Protein AF-A0A067GYM4-F1 (afdb_monomer_lite)

Organism: Citrus sinensis (NCBI:txid2711)

Sequence (53 aa):
VGLLNVDGYYNSLLSFIDKAVDEGFIAPAARYIIVSAQTAHELICKLESKAVN

Foldseek 3Di:
DEDAQAPNPCVVVLVVVVVCCVVVVDPPVCNVVYDYDNDPVVRVVVVVVVVVD

pLDDT: mean 92.58, std 10.15, range [46.22, 98.19]

InterPro domains:
  IPR031100 LOG family [PF03641] (1-46)

Structure (mmCIF, N/CA/C/O backbone):
data_AF-A0A067GYM4-F1
#
_entry.id   AF-A0A067GYM4-F1
#
loop_
_atom_site.group_PDB
_atom_site.id
_atom_site.type_symbol
_atom_site.label_atom_id
_atom_site.label_alt_id
_atom_site.label_comp_id
_atom_site.label_asym_id
_atom_site.label_entity_id
_atom_site.label_seq_id
_atom_site.pdbx_PDB_ins_code
_atom_site.Cartn_x
_atom_site.Cartn_y
_atom_site.Cartn_z
_atom_site.occupancy
_atom_site.B_iso_or_equiv
_atom_site.auth_seq_id
_atom_site.auth_comp_id
_atom_site.auth_asym_id
_atom_site.auth_atom_id
_atom_site.pdbx_PD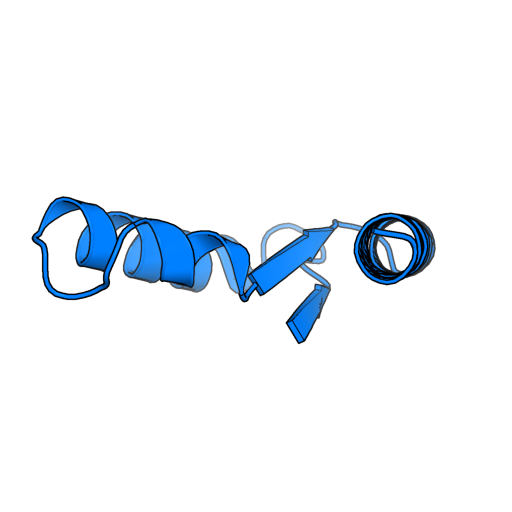B_model_num
ATOM 1 N N . VAL A 1 1 ? 6.337 3.447 4.718 1.00 91.56 1 VAL A N 1
ATOM 2 C CA . VAL A 1 1 ? 6.976 2.187 4.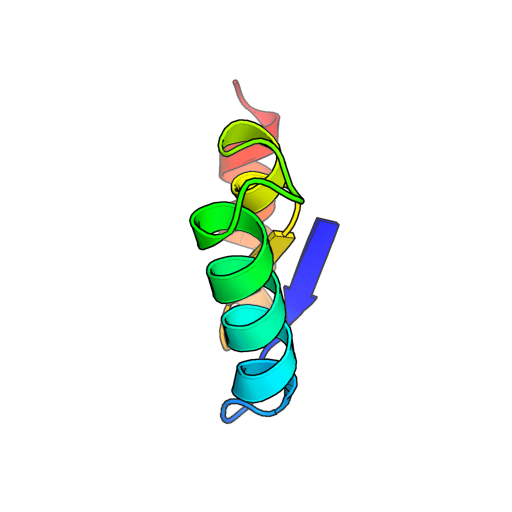265 1.00 91.56 1 VAL A CA 1
ATOM 3 C C . VAL A 1 1 ? 6.695 2.004 2.781 1.00 91.56 1 VAL A C 1
ATOM 5 O O . VAL A 1 1 ? 5.567 2.251 2.366 1.00 91.56 1 VAL A O 1
ATOM 8 N N . GLY A 1 2 ? 7.699 1.629 1.984 1.00 95.62 2 GLY A N 1
ATOM 9 C CA . GLY A 1 2 ? 7.520 1.308 0.564 1.00 95.62 2 GLY A CA 1
ATOM 10 C C . GLY A 1 2 ? 7.311 -0.189 0.338 1.00 95.62 2 GLY A C 1
ATOM 11 O O . GLY A 1 2 ? 8.004 -0.993 0.957 1.00 95.62 2 GLY A O 1
ATOM 12 N N . LEU A 1 3 ? 6.378 -0.556 -0.540 1.00 97.25 3 LEU A N 1
ATOM 13 C CA . LEU A 1 3 ? 6.069 -1.936 -0.911 1.00 97.25 3 LEU A CA 1
ATOM 14 C C . LEU A 1 3 ? 6.082 -2.090 -2.438 1.00 97.25 3 LEU A C 1
ATOM 16 O O . LEU A 1 3 ? 5.202 -1.583 -3.133 1.00 97.25 3 LEU A O 1
ATOM 20 N N . LEU A 1 4 ? 7.076 -2.804 -2.961 1.00 98.06 4 LEU A N 1
ATOM 21 C CA . LEU A 1 4 ? 7.171 -3.101 -4.387 1.00 98.06 4 LEU A CA 1
ATOM 22 C C . LEU A 1 4 ? 6.231 -4.267 -4.734 1.00 98.06 4 LEU A C 1
ATOM 24 O O . LEU A 1 4 ? 6.481 -5.407 -4.357 1.00 98.06 4 LEU A O 1
ATOM 28 N N . ASN A 1 5 ? 5.139 -3.972 -5.437 1.00 98.06 5 ASN A N 1
ATOM 29 C CA . ASN A 1 5 ? 4.074 -4.912 -5.777 1.00 98.06 5 ASN A CA 1
ATOM 30 C C . ASN A 1 5 ? 4.180 -5.370 -7.240 1.00 98.06 5 ASN A C 1
ATOM 32 O O . ASN A 1 5 ? 3.349 -5.001 -8.071 1.00 98.06 5 ASN A O 1
ATOM 36 N N . VAL A 1 6 ? 5.227 -6.142 -7.548 1.00 98.00 6 VAL A N 1
ATOM 37 C CA . VAL A 1 6 ? 5.449 -6.706 -8.892 1.00 98.00 6 VAL A CA 1
ATOM 38 C C . VAL A 1 6 ? 4.338 -7.699 -9.220 1.00 98.00 6 VAL A C 1
ATOM 40 O O . VAL A 1 6 ? 4.045 -8.578 -8.410 1.00 98.00 6 VAL A O 1
ATOM 43 N N . ASP A 1 7 ? 3.698 -7.520 -10.376 1.00 97.44 7 ASP A N 1
ATOM 44 C CA . ASP A 1 7 ? 2.619 -8.369 -10.902 1.00 97.44 7 ASP A CA 1
ATOM 45 C C . ASP A 1 7 ? 1.507 -8.692 -9.889 1.00 97.44 7 ASP A C 1
ATOM 47 O O . ASP A 1 7 ? 0.869 -9.743 -9.928 1.00 97.44 7 ASP A O 1
ATOM 51 N N . GLY A 1 8 ? 1.257 -7.770 -8.955 1.00 97.44 8 GLY A N 1
ATOM 52 C CA . GLY A 1 8 ? 0.200 -7.919 -7.960 1.00 97.44 8 GLY A CA 1
ATOM 53 C C . GLY A 1 8 ? 0.482 -8.943 -6.857 1.00 97.44 8 GLY A C 1
ATOM 54 O O . GLY A 1 8 ? -0.456 -9.330 -6.160 1.00 97.44 8 GLY A O 1
ATOM 55 N N . TYR A 1 9 ? 1.737 -9.360 -6.656 1.00 97.94 9 TYR A N 1
ATOM 56 C CA . TYR A 1 9 ? 2.131 -10.333 -5.627 1.00 97.94 9 TYR A CA 1
ATOM 57 C C . TYR A 1 9 ? 1.563 -10.021 -4.226 1.00 97.94 9 TYR A C 1
ATOM 59 O O . TYR A 1 9 ? 1.160 -10.920 -3.491 1.00 97.94 9 TYR A O 1
ATOM 67 N N . TYR A 1 10 ? 1.468 -8.740 -3.863 1.00 97.81 10 TYR A N 1
ATOM 68 C CA . TYR A 1 10 ? 0.954 -8.268 -2.576 1.00 97.81 10 TYR A CA 1
ATOM 69 C C . TYR A 1 10 ? -0.506 -7.791 -2.610 1.00 97.81 10 TYR A C 1
ATOM 71 O O . TYR A 1 10 ? -0.966 -7.203 -1.630 1.00 97.81 10 TYR A O 1
ATOM 79 N N . ASN A 1 11 ? -1.270 -8.039 -3.678 1.00 97.69 11 ASN A N 1
ATOM 80 C CA . ASN A 1 11 ? -2.669 -7.597 -3.760 1.00 97.69 11 ASN A CA 1
ATOM 81 C C . ASN A 1 11 ? -3.508 -8.124 -2.590 1.00 97.69 11 ASN A C 1
ATOM 83 O O . ASN A 1 11 ? -4.205 -7.347 -1.947 1.00 97.69 11 ASN A O 1
ATOM 87 N N . SER A 1 12 ? -3.370 -9.407 -2.245 1.00 98.12 12 SER A N 1
ATOM 88 C CA . SER A 1 12 ? -4.104 -10.002 -1.120 1.00 98.12 12 SER A CA 1
ATOM 89 C C . SER A 1 12 ? -3.774 -9.336 0.218 1.00 98.12 12 SER A C 1
ATOM 91 O O . SER A 1 12 ? -4.664 -9.130 1.039 1.00 98.12 12 SER A O 1
ATOM 93 N N . LEU A 1 13 ? -2.509 -8.957 0.433 1.00 96.06 13 LEU A N 1
ATOM 94 C CA . LEU A 1 13 ? -2.092 -8.225 1.631 1.00 96.06 13 LEU A CA 1
ATOM 95 C C . LEU A 1 13 ? -2.711 -6.823 1.664 1.00 96.06 13 LEU A C 1
ATOM 97 O O . LEU A 1 13 ? -3.224 -6.404 2.697 1.00 96.06 13 LEU A O 1
ATOM 101 N N . LEU A 1 14 ? -2.678 -6.101 0.542 1.00 96.06 14 LEU A N 1
ATOM 102 C CA . LEU A 1 14 ? -3.260 -4.763 0.448 1.00 96.06 14 LEU A 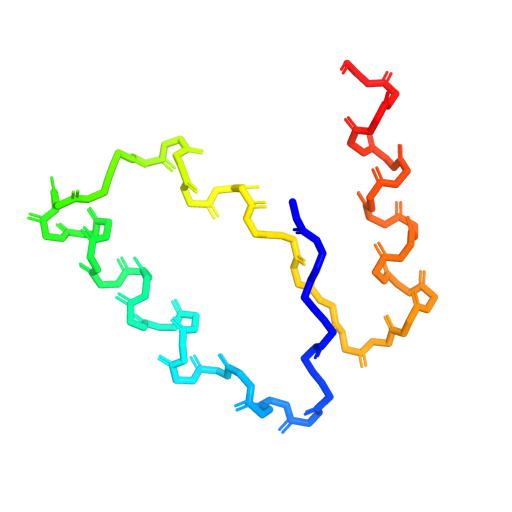CA 1
ATOM 103 C C . LEU A 1 14 ? -4.775 -4.799 0.689 1.00 96.06 14 LEU A C 1
ATOM 105 O O . LEU A 1 14 ? -5.263 -4.030 1.512 1.00 96.06 14 LEU A O 1
ATOM 109 N N . SER A 1 15 ? -5.486 -5.751 0.078 1.00 96.81 15 SER A N 1
ATOM 110 C CA . SER A 1 15 ? -6.927 -5.940 0.285 1.00 96.81 15 SER A CA 1
ATOM 111 C C . SER A 1 15 ? -7.278 -6.348 1.716 1.00 96.81 15 SER A C 1
ATOM 113 O O . SER A 1 15 ? -8.308 -5.930 2.236 1.00 96.81 15 SER A O 1
ATOM 115 N N . PHE A 1 16 ? -6.431 -7.141 2.379 1.00 95.69 16 PHE A N 1
ATOM 116 C CA . PHE A 1 16 ? -6.611 -7.454 3.797 1.00 95.69 16 PHE A CA 1
ATOM 117 C C . PHE A 1 16 ? -6.527 -6.193 4.669 1.00 95.69 16 PHE A C 1
ATOM 119 O O . PHE A 1 16 ? -7.344 -6.011 5.568 1.00 95.69 16 PHE A O 1
ATOM 126 N N . ILE A 1 17 ? -5.575 -5.301 4.379 1.00 95.00 17 ILE A N 1
ATOM 127 C CA . ILE A 1 17 ?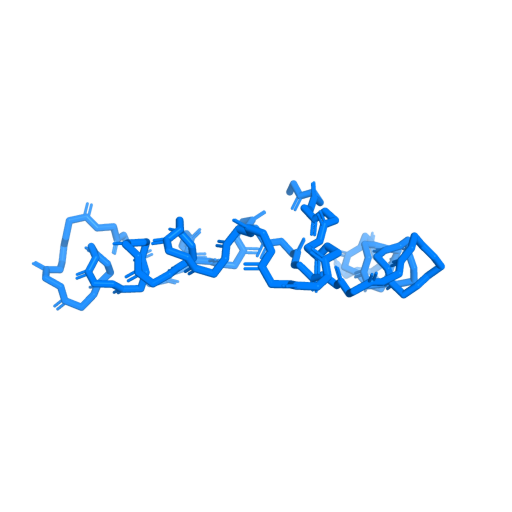 -5.433 -4.033 5.103 1.00 95.00 17 ILE A CA 1
ATOM 128 C C . ILE A 1 17 ? -6.617 -3.106 4.813 1.00 95.00 17 ILE A C 1
ATOM 130 O O . ILE A 1 17 ? -7.132 -2.506 5.751 1.00 95.00 17 ILE A O 1
ATOM 134 N N . ASP A 1 18 ? -7.065 -3.008 3.555 1.00 95.19 18 ASP A N 1
ATOM 135 C CA . ASP A 1 18 ? -8.273 -2.250 3.189 1.00 95.19 18 ASP A CA 1
ATOM 136 C C . ASP A 1 18 ? -9.476 -2.719 4.019 1.00 95.19 18 ASP A C 1
ATOM 138 O O . ASP A 1 18 ? -10.121 -1.923 4.694 1.00 95.19 18 ASP A O 1
ATOM 142 N N . LYS A 1 19 ? -9.695 -4.036 4.085 1.00 97.12 19 LYS A N 1
ATOM 143 C CA . LYS A 1 19 ? -10.779 -4.621 4.878 1.00 97.12 19 LYS A CA 1
ATOM 144 C C . LYS A 1 19 ? -10.660 -4.317 6.375 1.00 97.12 19 LYS A C 1
ATOM 146 O O . LYS A 1 19 ? -11.656 -4.000 7.013 1.00 97.12 19 LYS A O 1
ATOM 151 N N . ALA A 1 20 ? -9.457 -4.384 6.941 1.00 96.38 20 ALA A N 1
ATOM 152 C CA . ALA A 1 20 ? -9.239 -4.061 8.350 1.00 96.38 20 ALA A CA 1
ATOM 153 C C . ALA A 1 20 ? -9.481 -2.570 8.665 1.00 96.38 20 ALA A C 1
ATOM 155 O O . ALA A 1 20 ? -9.846 -2.232 9.792 1.00 96.38 20 ALA A O 1
ATOM 156 N N . VAL A 1 21 ? -9.292 -1.677 7.687 1.00 96.00 21 VAL A N 1
ATOM 157 C CA . VAL A 1 21 ? -9.675 -0.261 7.800 1.00 96.00 21 VAL A CA 1
ATOM 158 C C . VAL A 1 21 ? -11.194 -0.117 7.765 1.00 96.00 21 VAL A C 1
ATOM 160 O O . VAL A 1 21 ? -11.751 0.544 8.639 1.00 96.00 21 VAL A O 1
ATOM 163 N N . ASP A 1 22 ? -11.863 -0.772 6.815 1.00 96.94 22 ASP A N 1
ATOM 164 C CA . ASP A 1 22 ? -13.325 -0.730 6.669 1.00 96.94 22 ASP A CA 1
ATOM 165 C C . ASP A 1 22 ? -14.054 -1.280 7.906 1.00 96.94 22 ASP A C 1
ATOM 167 O O . ASP A 1 22 ? -15.081 -0.750 8.324 1.00 96.94 22 ASP A O 1
ATOM 171 N N . GLU A 1 23 ? -13.498 -2.320 8.531 1.00 97.94 23 GLU A N 1
ATOM 172 C CA . GLU A 1 23 ? -14.015 -2.915 9.769 1.00 97.94 23 GLU A CA 1
ATOM 173 C C . GLU A 1 23 ? -13.670 -2.096 11.031 1.00 97.94 23 GLU A C 1
ATOM 175 O O . GLU A 1 23 ? -14.114 -2.426 12.130 1.00 97.94 23 GLU A O 1
ATOM 180 N N . GLY A 1 24 ? -12.892 -1.016 10.897 1.00 96.50 24 GLY A N 1
ATOM 181 C CA . GLY A 1 24 ? -12.521 -0.127 12.000 1.00 96.50 24 GLY A CA 1
ATOM 182 C C . GLY A 1 24 ? -11.404 -0.652 12.908 1.00 96.50 24 GLY A C 1
ATOM 183 O O . GLY A 1 24 ? -11.101 -0.023 13.922 1.00 96.50 24 GLY A O 1
ATOM 184 N N . PHE A 1 25 ? -10.756 -1.766 12.552 1.00 96.31 25 PHE A N 1
ATOM 185 C CA . PHE A 1 25 ? -9.592 -2.292 13.276 1.00 96.31 25 PHE A CA 1
ATOM 186 C C . PHE A 1 25 ? -8.331 -1.446 13.058 1.00 96.31 25 PHE A C 1
ATOM 188 O O . PHE A 1 25 ? -7.453 -1.405 13.921 1.00 96.31 25 PHE A O 1
ATOM 195 N N . ILE A 1 26 ? -8.231 -0.768 11.912 1.00 95.06 26 ILE A N 1
ATOM 196 C CA . ILE A 1 26 ? -7.129 0.130 11.563 1.00 95.06 26 ILE A CA 1
ATOM 197 C C . ILE A 1 26 ? -7.687 1.534 11.326 1.00 95.06 26 ILE A C 1
ATOM 199 O O . ILE A 1 26 ? -8.626 1.725 10.559 1.00 95.06 26 ILE A O 1
ATOM 203 N N . ALA A 1 27 ? -7.075 2.545 11.949 1.00 95.19 27 ALA A N 1
ATOM 204 C CA . ALA A 1 27 ? -7.451 3.935 11.715 1.00 95.19 27 ALA A CA 1
ATOM 205 C C . ALA A 1 27 ? -7.271 4.309 10.226 1.00 95.19 27 ALA A C 1
ATOM 207 O O . ALA A 1 27 ? -6.217 4.004 9.661 1.00 95.19 27 ALA A O 1
ATOM 208 N N . PRO A 1 28 ? -8.202 5.052 9.595 1.00 93.06 28 PRO A N 1
ATOM 209 C CA . PRO A 1 28 ? -8.109 5.393 8.170 1.00 93.06 28 PRO A CA 1
ATOM 210 C C . PRO A 1 28 ? -6.783 6.056 7.769 1.00 93.06 28 PRO A C 1
ATOM 212 O O . PRO A 1 28 ? -6.223 5.766 6.714 1.00 93.06 28 PRO A O 1
ATOM 215 N N . ALA A 1 29 ? -6.217 6.893 8.645 1.00 89.19 29 ALA A N 1
ATOM 216 C CA . ALA A 1 29 ? -4.922 7.534 8.417 1.00 89.19 29 ALA A CA 1
ATOM 217 C C . ALA A 1 29 ? -3.755 6.530 8.317 1.00 89.19 29 ALA A C 1
ATOM 219 O O . ALA A 1 29 ? -2.805 6.755 7.565 1.00 89.19 29 ALA A O 1
ATOM 220 N N . ALA A 1 30 ? -3.830 5.400 9.026 1.00 88.06 30 ALA A N 1
ATOM 221 C CA . ALA A 1 30 ? -2.792 4.375 9.021 1.00 88.06 30 ALA A CA 1
ATOM 222 C C . ALA A 1 30 ? -2.742 3.587 7.698 1.00 88.06 30 ALA A C 1
ATOM 224 O O . ALA A 1 30 ? -1.707 3.002 7.375 1.00 88.06 30 ALA A O 1
ATOM 225 N N . ARG A 1 31 ? -3.792 3.636 6.864 1.00 87.38 31 ARG A N 1
ATOM 226 C CA . ARG A 1 31 ? -3.784 2.999 5.537 1.00 87.38 31 ARG A CA 1
ATOM 227 C C . ARG A 1 31 ? -2.684 3.531 4.618 1.00 87.38 31 ARG A C 1
ATOM 229 O O . ARG A 1 31 ? -2.132 2.792 3.798 1.00 87.38 31 ARG A O 1
ATOM 236 N N . TYR A 1 32 ? -2.353 4.811 4.768 1.00 85.31 32 TYR A N 1
ATOM 237 C CA . TYR A 1 32 ? -1.363 5.508 3.950 1.00 85.31 32 TYR A CA 1
ATOM 238 C C . TYR A 1 32 ? 0.089 5.260 4.384 1.00 85.31 32 TYR A C 1
ATOM 240 O O . TYR A 1 32 ? 1.004 5.774 3.731 1.00 85.31 32 TYR A O 1
ATOM 248 N N . ILE A 1 33 ? 0.306 4.470 5.449 1.00 87.25 33 ILE A N 1
ATOM 249 C CA . ILE A 1 33 ? 1.638 4.047 5.914 1.00 87.25 33 ILE A CA 1
ATOM 250 C C . ILE A 1 33 ? 2.337 3.195 4.848 1.00 87.25 33 ILE A C 1
ATOM 252 O O . ILE A 1 33 ? 3.563 3.269 4.712 1.00 87.25 33 ILE A O 1
ATOM 256 N N . ILE A 1 34 ? 1.574 2.418 4.075 1.00 92.69 34 ILE A N 1
ATOM 257 C CA . ILE A 1 34 ? 2.091 1.626 2.959 1.00 92.69 34 ILE A CA 1
ATOM 258 C C . ILE A 1 34 ? 1.892 2.398 1.658 1.00 92.69 34 ILE A C 1
ATOM 260 O O . ILE A 1 34 ? 0.770 2.663 1.229 1.00 92.69 34 ILE A O 1
ATOM 264 N N . VAL A 1 35 ? 3.008 2.719 1.010 1.00 94.94 35 VAL A N 1
ATOM 265 C CA . VAL A 1 35 ? 3.055 3.213 -0.365 1.00 94.94 35 VAL A CA 1
ATOM 266 C C . VAL A 1 35 ? 3.411 2.033 -1.255 1.00 94.94 35 VAL A C 1
ATOM 268 O O . VAL A 1 35 ? 4.480 1.452 -1.076 1.00 94.94 35 VAL A O 1
ATOM 271 N N . SER A 1 36 ? 2.539 1.674 -2.197 1.00 96.25 36 SER A N 1
ATOM 272 C CA . SER A 1 36 ? 2.820 0.623 -3.177 1.00 96.25 36 SER A CA 1
ATOM 273 C C . SER A 1 36 ? 2.961 1.155 -4.602 1.00 96.25 36 SER A C 1
ATOM 275 O O . SER A 1 36 ? 2.411 2.199 -4.980 1.00 96.25 36 SER A O 1
ATOM 277 N N . ALA A 1 37 ? 3.744 0.425 -5.388 1.00 97.94 37 ALA A N 1
ATOM 278 C CA . ALA A 1 37 ? 4.029 0.697 -6.790 1.00 97.94 37 ALA A CA 1
ATOM 279 C C . ALA A 1 37 ? 4.428 -0.602 -7.498 1.00 97.94 37 ALA A C 1
ATOM 281 O O . ALA A 1 37 ? 4.865 -1.545 -6.836 1.00 97.94 37 ALA A O 1
ATOM 282 N N . GLN A 1 38 ? 4.290 -0.652 -8.824 1.00 97.94 38 GLN A N 1
ATOM 283 C CA . GLN A 1 38 ? 4.621 -1.858 -9.597 1.00 97.94 38 GLN A CA 1
ATOM 284 C C . GLN A 1 38 ? 6.101 -1.925 -9.976 1.00 97.94 38 GLN A C 1
ATOM 286 O O . GLN A 1 38 ? 6.637 -3.003 -10.216 1.00 97.94 38 GLN A O 1
ATOM 291 N N . THR A 1 39 ? 6.781 -0.777 -9.999 1.00 98.19 39 THR A N 1
ATOM 292 C CA . THR A 1 39 ? 8.204 -0.689 -10.340 1.00 98.19 39 THR A CA 1
ATOM 293 C C . THR A 1 39 ? 8.993 0.004 -9.238 1.00 98.19 39 THR A C 1
ATOM 295 O O . THR A 1 39 ? 8.466 0.837 -8.497 1.00 98.19 39 THR A O 1
ATOM 298 N N . ALA A 1 40 ? 10.284 -0.324 -9.137 1.00 97.75 40 ALA A N 1
ATOM 299 C CA . ALA A 1 40 ? 11.172 0.301 -8.160 1.00 97.75 40 ALA A CA 1
ATOM 300 C C . ALA A 1 40 ? 11.273 1.821 -8.374 1.00 97.75 40 ALA A C 1
ATOM 302 O O . ALA A 1 40 ? 11.201 2.576 -7.409 1.00 97.75 40 ALA A O 1
ATOM 303 N N . HIS A 1 41 ? 11.365 2.269 -9.631 1.00 97.69 41 HIS A N 1
ATOM 304 C CA . HIS A 1 41 ? 11.406 3.692 -9.973 1.00 97.69 41 HIS A CA 1
ATOM 305 C C . HIS A 1 41 ? 10.160 4.428 -9.465 1.00 97.69 41 HIS A C 1
ATOM 307 O O . HIS A 1 41 ? 10.265 5.421 -8.753 1.00 97.69 41 HIS A O 1
ATOM 313 N N . GLU A 1 42 ? 8.968 3.918 -9.783 1.00 97.94 42 GLU A N 1
ATOM 314 C CA . GLU A 1 42 ? 7.708 4.505 -9.320 1.00 97.94 42 GLU A CA 1
ATOM 315 C C . GLU A 1 42 ? 7.619 4.525 -7.785 1.00 97.94 42 GLU A C 1
ATOM 317 O O . GLU A 1 42 ? 7.146 5.506 -7.206 1.00 97.94 42 GLU A O 1
ATOM 322 N N . LEU A 1 43 ? 8.101 3.469 -7.117 1.00 97.31 43 LEU A N 1
ATOM 323 C CA . LEU A 1 43 ? 8.105 3.396 -5.659 1.00 97.31 43 LEU A CA 1
ATOM 324 C C . LEU A 1 43 ? 8.961 4.502 -5.038 1.00 97.31 43 LEU A C 1
ATOM 326 O O . LEU A 1 43 ? 8.504 5.175 -4.115 1.00 97.31 43 LEU A O 1
ATOM 330 N N . ILE A 1 44 ? 10.179 4.697 -5.547 1.00 96.44 44 ILE A N 1
ATOM 331 C CA . ILE A 1 44 ? 11.097 5.725 -5.050 1.00 96.44 44 ILE A CA 1
ATOM 332 C C . ILE A 1 44 ? 10.522 7.121 -5.293 1.00 96.44 44 ILE A C 1
ATOM 334 O O . ILE A 1 44 ? 10.414 7.885 -4.337 1.00 96.44 44 ILE A O 1
ATOM 338 N N . CYS A 1 45 ? 10.022 7.420 -6.499 1.00 96.38 45 CYS A N 1
ATOM 339 C CA . CYS A 1 45 ? 9.400 8.719 -6.782 1.00 96.38 45 CYS A CA 1
ATOM 340 C C . CYS A 1 45 ? 8.221 9.026 -5.840 1.00 96.38 45 CYS A C 1
ATOM 342 O O . CYS A 1 45 ? 8.079 10.148 -5.351 1.00 96.38 45 CYS A O 1
ATOM 344 N N . LYS A 1 46 ? 7.371 8.030 -5.545 1.00 94.19 46 LYS A N 1
ATOM 345 C CA . LYS A 1 46 ? 6.249 8.192 -4.604 1.00 94.19 46 LYS A CA 1
ATOM 346 C C . LYS A 1 46 ? 6.716 8.425 -3.166 1.00 94.19 46 LYS A C 1
ATOM 348 O O . LYS A 1 46 ? 6.067 9.170 -2.435 1.00 94.19 46 LYS A O 1
ATOM 353 N N . LEU A 1 47 ? 7.798 7.775 -2.740 1.00 93.62 47 LEU A N 1
ATOM 354 C CA . LEU A 1 47 ? 8.357 7.958 -1.398 1.00 93.62 47 LEU A CA 1
ATOM 355 C C . LEU A 1 47 ? 9.006 9.336 -1.242 1.00 93.62 47 LEU A C 1
ATOM 357 O O . LEU A 1 47 ? 8.765 9.998 -0.236 1.00 93.62 47 LEU A O 1
ATOM 361 N N . GLU A 1 48 ? 9.755 9.795 -2.243 1.00 93.00 48 GLU A N 1
ATOM 362 C CA . GLU A 1 48 ? 10.365 11.129 -2.262 1.00 93.00 48 GLU A CA 1
ATOM 363 C C . GLU A 1 48 ? 9.302 12.233 -2.233 1.00 93.00 48 GLU A C 1
ATOM 365 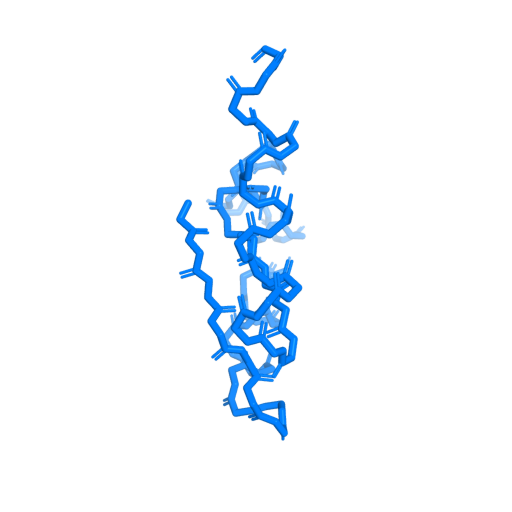O O . GLU A 1 48 ? 9.386 13.139 -1.410 1.00 93.00 48 GLU A O 1
ATOM 370 N N . SER A 1 49 ? 8.233 12.111 -3.031 1.00 86.69 49 SER A N 1
ATOM 371 C CA . SER A 1 49 ? 7.098 13.050 -3.004 1.00 86.69 49 SER A CA 1
ATOM 372 C C . SER A 1 49 ? 6.456 13.188 -1.617 1.00 86.69 49 SER A C 1
ATOM 374 O O . SER A 1 49 ? 5.954 14.262 -1.281 1.00 86.69 49 SER A O 1
ATOM 376 N N . LYS A 1 50 ? 6.461 12.122 -0.808 1.00 71.31 50 LYS A N 1
ATOM 377 C CA . LYS A 1 50 ? 5.933 12.151 0.562 1.00 71.31 50 LYS A CA 1
ATOM 378 C C . LYS A 1 50 ? 6.920 12.692 1.594 1.00 71.31 50 LYS A C 1
ATOM 380 O O . LYS A 1 50 ? 6.470 13.125 2.643 1.00 71.31 50 LYS A O 1
ATOM 385 N N . ALA A 1 51 ? 8.224 12.655 1.325 1.00 64.44 51 ALA A N 1
ATOM 386 C CA . ALA A 1 51 ? 9.247 13.175 2.233 1.00 64.44 51 ALA A CA 1
ATOM 387 C C . ALA A 1 51 ? 9.393 14.708 2.168 1.00 64.44 51 ALA A C 1
ATOM 389 O O . ALA A 1 51 ? 10.035 15.294 3.034 1.00 64.44 51 ALA A O 1
ATOM 390 N N . VAL A 1 52 ? 8.820 15.350 1.143 1.00 58.41 52 VAL A N 1
ATOM 391 C CA . VAL A 1 52 ? 8.946 16.796 0.876 1.00 58.41 52 VAL A CA 1
ATOM 392 C C . VAL A 1 52 ? 7.770 17.619 1.452 1.00 58.41 52 VAL A C 1
ATOM 394 O O . VAL A 1 52 ? 7.715 18.825 1.238 1.00 58.41 52 VAL A O 1
ATOM 397 N N . ASN A 1 53 ? 6.854 17.012 2.220 1.00 46.22 53 ASN A N 1
ATOM 398 C CA . ASN A 1 53 ? 5.777 17.719 2.936 1.00 46.22 53 ASN A CA 1
ATOM 399 C C . ASN A 1 53 ? 5.855 17.512 4.448 1.00 46.22 53 ASN A C 1
ATOM 401 O O . ASN A 1 53 ? 6.097 16.355 4.861 1.00 46.22 53 ASN A O 1
#
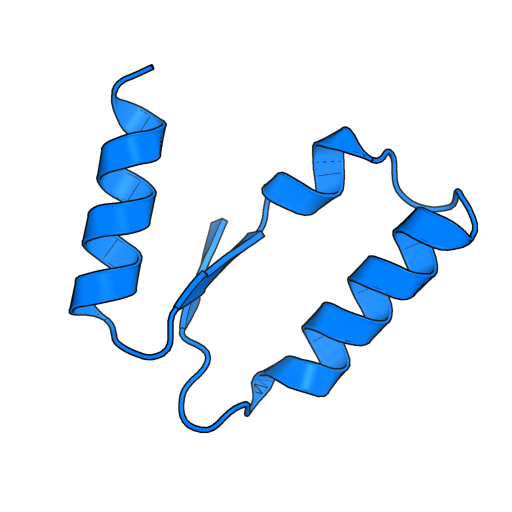
Secondary structure (DSSP, 8-state):
-EEE-GGGTTHHHHHHHHHHHHTTSS-GGGGGG-EEESSHHHHHHHHHHHHT-

Radius of gyration: 11.94 Å; chains: 1; bounding box: 25×28×24 Å